Protein AF-A0A935KU63-F1 (afdb_monomer_lite)

Foldseek 3Di:
DVPVVLVCCLCPVVVLDDDPDPDPVVVVVSCVVSVVVSVVLVVLVVLCVVVVHPAHSSNLVVLVVVFDWDQDQDPPPSDGDTDGDPRDPVNVVSVVSVVVPD

Secondary structure (DSSP, 8-state):
-HHHHHHHHHHHTS-------SSHHHHHHHHHHHHHHHHHHHHHHHHHHHTT----HHHHHHHHTT---EEEE-TTT--EEEE-----HHHHHHHHHHHHH-

Sequence (102 aa):
MANRKAFRISKTDLKVRPIYHRIRHRIDAHISIAFTAYAIYKEIERVLHKENSKISVIRAAELTHTMYQLMVTLPQSRVRKSILPKLDKEQQALLQVINKNF

pLDDT: mean 75.53, std 13.47, range [42.78, 93.31]

Radius of gyration: 18.26 Å; chains: 1; bounding box: 36×51×43 Å

Structure (mmCIF, N/CA/C/O backbone):
data_AF-A0A935KU63-F1
#
_entry.id   AF-A0A935KU63-F1
#
loop_
_atom_site.group_PDB
_atom_site.id
_atom_site.type_symbol
_atom_site.label_atom_id
_atom_site.label_alt_id
_atom_site.label_comp_id
_atom_site.label_asym_id
_atom_site.label_entity_id
_atom_site.label_seq_id
_atom_site.pdbx_PDB_ins_code
_atom_site.Cartn_x
_atom_site.Cartn_y
_atom_site.Cartn_z
_atom_site.occupancy
_atom_site.B_iso_or_equiv
_atom_site.auth_seq_id
_atom_site.auth_comp_id
_atom_site.auth_asym_id
_atom_site.auth_atom_id
_atom_site.pdbx_PDB_model_num
ATOM 1 N N . MET A 1 1 ? -1.727 17.677 -15.878 1.00 42.78 1 MET A N 1
ATOM 2 C CA . MET A 1 1 ? -1.138 17.637 -14.512 1.00 42.78 1 MET A CA 1
ATOM 3 C C . MET A 1 1 ? -0.938 16.218 -13.935 1.00 42.78 1 MET A C 1
ATOM 5 O O . MET A 1 1 ? -0.080 16.061 -13.074 1.00 42.78 1 MET A O 1
ATOM 9 N N . ALA A 1 2 ? -1.648 15.179 -14.411 1.00 48.97 2 ALA A N 1
ATOM 10 C CA . ALA A 1 2 ? -1.574 13.802 -13.883 1.00 48.97 2 ALA A CA 1
ATOM 11 C C . ALA A 1 2 ? -0.201 13.103 -14.038 1.00 48.97 2 ALA A C 1
ATOM 13 O O . ALA A 1 2 ? 0.262 12.449 -13.104 1.00 48.97 2 ALA A O 1
ATOM 14 N N . ASN A 1 3 ? 0.499 13.312 -15.161 1.00 51.00 3 ASN A N 1
ATOM 15 C CA . ASN A 1 3 ? 1.777 12.639 -15.441 1.00 51.00 3 ASN A CA 1
ATOM 16 C C . ASN A 1 3 ? 2.876 12.939 -14.407 1.00 51.00 3 ASN A C 1
ATOM 18 O O . ASN A 1 3 ? 3.532 12.022 -13.925 1.00 51.00 3 ASN A O 1
ATOM 22 N N . ARG A 1 4 ? 3.060 14.200 -13.989 1.00 50.44 4 ARG A N 1
ATOM 23 C CA . ARG A 1 4 ? 4.105 14.554 -13.003 1.00 50.44 4 ARG A CA 1
ATOM 24 C C . ARG A 1 4 ? 3.896 13.869 -11.648 1.00 50.44 4 ARG A C 1
ATOM 26 O O . ARG A 1 4 ? 4.875 13.455 -11.030 1.00 50.44 4 ARG A O 1
ATOM 33 N N . LYS A 1 5 ? 2.641 13.724 -11.197 1.00 58.25 5 LYS A N 1
ATOM 34 C CA . LYS A 1 5 ? 2.319 12.990 -9.960 1.00 58.25 5 LYS A CA 1
ATOM 35 C C . LYS A 1 5 ? 2.639 11.501 -10.106 1.00 58.25 5 LYS A C 1
ATOM 37 O O . LYS A 1 5 ? 3.275 10.959 -9.210 1.00 58.25 5 LYS A O 1
ATOM 42 N N . ALA A 1 6 ? 2.282 10.879 -11.232 1.00 56.91 6 ALA A N 1
ATOM 43 C CA . ALA A 1 6 ? 2.589 9.473 -11.504 1.00 56.91 6 ALA A CA 1
ATOM 44 C C . ALA A 1 6 ? 4.102 9.184 -11.482 1.00 56.91 6 ALA A C 1
ATOM 46 O O . ALA A 1 6 ? 4.549 8.275 -10.786 1.00 56.91 6 ALA A O 1
ATOM 47 N N . PHE A 1 7 ? 4.909 10.019 -12.148 1.00 55.28 7 PHE A N 1
ATOM 48 C CA . PHE A 1 7 ? 6.371 9.884 -12.146 1.00 55.28 7 PHE A CA 1
ATOM 49 C C . PHE A 1 7 ? 7.000 10.095 -10.765 1.00 55.28 7 PHE A C 1
ATOM 51 O O . PHE A 1 7 ? 7.983 9.431 -10.436 1.00 55.28 7 PHE A O 1
ATOM 58 N N . ARG A 1 8 ? 6.455 11.012 -9.954 1.00 58.06 8 ARG A N 1
ATOM 59 C CA . ARG A 1 8 ? 6.939 11.237 -8.588 1.00 58.06 8 ARG A CA 1
ATOM 60 C C . ARG A 1 8 ? 6.633 10.030 -7.703 1.00 58.06 8 ARG A C 1
ATOM 62 O O . ARG A 1 8 ? 7.571 9.479 -7.152 1.00 58.06 8 ARG A O 1
ATOM 69 N N . ILE A 1 9 ? 5.379 9.568 -7.679 1.00 59.88 9 ILE A N 1
ATOM 70 C CA . ILE A 1 9 ? 4.929 8.389 -6.913 1.00 59.88 9 ILE A CA 1
ATOM 71 C C . ILE A 1 9 ? 5.753 7.150 -7.279 1.00 59.88 9 ILE A C 1
ATOM 73 O O . ILE A 1 9 ? 6.246 6.437 -6.411 1.00 59.88 9 ILE A O 1
ATOM 77 N N . SER A 1 10 ? 5.976 6.932 -8.575 1.00 59.38 10 SER A N 1
ATOM 78 C CA . SER A 1 10 ? 6.813 5.838 -9.064 1.00 59.38 10 SER A CA 1
ATOM 79 C C . SER A 1 10 ? 8.237 5.895 -8.485 1.00 59.38 10 SER A C 1
ATOM 81 O O . SER A 1 10 ? 8.750 4.879 -8.029 1.00 59.38 10 SER A O 1
ATOM 83 N N . LYS A 1 11 ? 8.853 7.084 -8.415 1.00 57.50 11 LYS A N 1
ATOM 84 C CA . LYS A 1 11 ? 10.230 7.271 -7.926 1.00 57.50 11 LYS A CA 1
ATOM 85 C C . LYS A 1 11 ? 10.372 7.329 -6.401 1.00 57.50 11 LYS A C 1
ATOM 87 O O . LYS A 1 11 ? 11.378 6.842 -5.892 1.00 57.50 11 LYS A O 1
ATOM 92 N N . THR A 1 12 ? 9.441 7.958 -5.681 1.00 60.66 12 THR A N 1
ATOM 93 C CA . THR A 1 12 ? 9.544 8.182 -4.226 1.00 60.66 12 THR A CA 1
ATOM 94 C C . THR A 1 12 ? 8.838 7.107 -3.420 1.00 60.66 12 THR A C 1
ATOM 96 O O . THR A 1 12 ? 9.438 6.547 -2.507 1.00 60.66 12 THR A O 1
ATOM 99 N N . ASP A 1 13 ? 7.598 6.793 -3.782 1.00 60.97 13 ASP A N 1
ATOM 100 C CA . ASP A 1 13 ? 6.732 5.901 -3.014 1.00 60.97 13 ASP A CA 1
ATOM 101 C C . ASP A 1 13 ? 6.973 4.437 -3.400 1.00 60.97 13 ASP A C 1
ATOM 103 O O . ASP A 1 13 ? 7.172 3.593 -2.532 1.00 60.97 13 ASP A O 1
ATOM 107 N N . LEU A 1 14 ? 7.051 4.139 -4.702 1.00 62.94 14 LEU A N 1
ATOM 108 C CA . LEU A 1 14 ? 7.342 2.785 -5.200 1.00 62.94 14 LEU A CA 1
ATOM 109 C C . LEU A 1 14 ? 8.839 2.519 -5.418 1.00 62.94 14 LEU A C 1
ATOM 111 O O . LEU A 1 14 ? 9.223 1.389 -5.715 1.00 62.94 14 LEU A O 1
ATOM 115 N N . LYS A 1 15 ? 9.694 3.545 -5.305 1.00 67.12 15 LYS A N 1
ATOM 116 C CA . LYS A 1 15 ? 11.152 3.464 -5.534 1.00 67.12 15 LYS A CA 1
ATOM 117 C C . LYS A 1 15 ? 11.552 2.835 -6.883 1.00 67.12 15 LYS A C 1
ATOM 119 O O . LYS A 1 15 ? 12.665 2.325 -7.020 1.00 67.12 15 LYS A O 1
ATOM 124 N N . VAL A 1 16 ? 10.691 2.906 -7.899 1.00 64.50 16 VAL A N 1
ATOM 125 C CA . VAL A 1 16 ? 10.998 2.492 -9.273 1.00 64.50 16 VAL A CA 1
ATOM 126 C C . VAL A 1 16 ? 12.062 3.440 -9.817 1.00 64.50 16 VAL A C 1
ATOM 128 O O . VAL A 1 16 ? 11.821 4.624 -10.072 1.00 64.50 16 VAL A O 1
ATOM 131 N N . ARG A 1 17 ? 13.283 2.929 -9.963 1.00 64.00 17 ARG A N 1
ATOM 132 C CA . ARG A 1 17 ? 14.385 3.675 -10.571 1.00 64.00 17 ARG A CA 1
ATOM 133 C C . ARG A 1 17 ? 14.379 3.433 -12.078 1.00 64.00 17 ARG A C 1
ATOM 135 O O . ARG A 1 17 ? 14.186 2.290 -12.483 1.00 64.00 17 ARG A O 1
ATOM 142 N N . PRO A 1 18 ? 14.642 4.454 -12.910 1.00 60.41 18 PRO A N 1
ATOM 143 C CA . PRO A 1 18 ? 14.910 4.227 -14.322 1.00 60.41 18 PRO A CA 1
ATOM 144 C C . PRO A 1 18 ? 16.147 3.330 -14.445 1.00 60.41 18 PRO A C 1
ATOM 146 O O . PRO A 1 18 ? 17.244 3.745 -14.071 1.00 60.41 18 PRO A O 1
ATOM 149 N N . ILE A 1 19 ? 15.978 2.101 -14.932 1.00 63.19 19 ILE A N 1
ATOM 150 C CA . ILE A 1 19 ? 17.100 1.220 -15.262 1.00 63.19 19 ILE A CA 1
ATOM 151 C C . ILE A 1 19 ? 17.206 1.182 -16.780 1.00 63.19 19 ILE A C 1
ATOM 153 O O . ILE A 1 19 ? 16.338 0.625 -17.455 1.00 63.19 19 ILE A O 1
ATOM 157 N N . TYR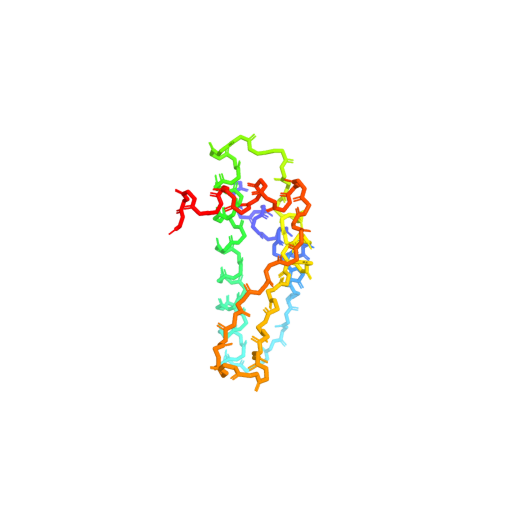 A 1 20 ? 18.275 1.770 -17.317 1.00 58.00 20 TYR A N 1
ATOM 158 C CA . TYR A 1 20 ? 18.605 1.666 -18.734 1.00 58.00 20 TYR A CA 1
ATOM 159 C C . TYR A 1 20 ? 19.028 0.229 -19.053 1.00 58.00 20 TYR A C 1
ATOM 161 O O . TYR A 1 20 ? 20.201 -0.131 -18.992 1.00 58.00 20 TYR A O 1
ATOM 169 N N . HIS A 1 21 ? 18.053 -0.613 -19.377 1.00 61.91 21 HIS A N 1
ATOM 170 C CA . HIS A 1 21 ? 18.301 -1.933 -19.932 1.00 61.91 21 HIS A CA 1
ATOM 171 C C . HIS A 1 21 ? 18.508 -1.810 -21.440 1.00 61.91 21 HIS A C 1
ATOM 173 O O . HIS A 1 21 ? 17.707 -1.191 -22.129 1.00 61.91 21 HIS A O 1
ATOM 179 N N . ARG A 1 22 ? 19.567 -2.427 -21.970 1.00 69.81 22 ARG A N 1
ATOM 180 C CA . ARG A 1 22 ? 19.796 -2.512 -23.425 1.00 69.81 22 ARG A CA 1
ATOM 181 C C . ARG A 1 22 ? 18.966 -3.615 -24.093 1.00 69.81 22 ARG A C 1
ATOM 183 O O . ARG A 1 22 ? 18.836 -3.636 -25.309 1.00 69.81 22 ARG A O 1
ATOM 190 N N . ILE A 1 23 ? 18.409 -4.532 -23.299 1.00 81.00 23 ILE A N 1
ATOM 191 C CA . ILE A 1 23 ? 17.688 -5.712 -23.778 1.00 81.00 23 ILE A CA 1
ATOM 192 C C . ILE A 1 23 ? 16.182 -5.473 -23.672 1.00 81.00 23 ILE A C 1
ATOM 194 O O . ILE A 1 23 ? 15.667 -5.266 -22.570 1.00 81.00 23 ILE A O 1
ATOM 198 N N . ARG A 1 24 ? 15.478 -5.551 -24.808 1.00 82.25 24 ARG A N 1
ATOM 199 C CA . ARG A 1 24 ? 14.064 -5.167 -24.929 1.00 82.25 24 ARG A CA 1
ATOM 200 C C . ARG A 1 24 ? 13.145 -5.864 -23.921 1.00 82.25 24 ARG A C 1
ATOM 202 O O . ARG A 1 24 ? 12.397 -5.182 -23.231 1.00 82.25 24 ARG A O 1
ATOM 209 N N . HIS A 1 25 ? 13.284 -7.180 -23.738 1.00 83.50 25 HIS A N 1
ATOM 210 C CA . HIS A 1 25 ? 12.422 -7.933 -22.816 1.00 83.50 25 HIS A CA 1
ATOM 211 C C . HIS A 1 25 ? 12.510 -7.444 -21.359 1.00 83.50 25 HIS A C 1
ATOM 213 O O . HIS A 1 25 ? 11.520 -7.484 -20.634 1.00 83.50 25 HIS A O 1
ATOM 219 N N . ARG A 1 26 ? 13.676 -6.949 -20.911 1.00 82.00 26 ARG A N 1
ATOM 220 C CA . ARG A 1 26 ? 13.838 -6.424 -19.543 1.00 82.00 26 ARG A CA 1
ATOM 221 C C . ARG A 1 26 ? 13.196 -5.052 -19.376 1.00 82.00 26 ARG A C 1
ATOM 223 O O . ARG A 1 26 ? 12.712 -4.744 -18.291 1.00 82.00 26 ARG A O 1
ATOM 230 N N . ILE A 1 27 ? 13.182 -4.248 -20.441 1.00 81.19 27 ILE A N 1
ATOM 231 C CA . ILE A 1 27 ? 12.480 -2.961 -20.467 1.00 81.19 27 ILE A CA 1
ATOM 232 C C . ILE A 1 27 ? 10.979 -3.210 -20.318 1.00 81.19 27 ILE A C 1
ATOM 234 O O . ILE A 1 27 ? 10.357 -2.652 -19.417 1.00 81.19 27 ILE A O 1
ATOM 238 N N . ASP A 1 28 ? 10.424 -4.094 -21.148 1.00 84.50 28 ASP A N 1
ATOM 239 C CA . ASP A 1 28 ? 8.986 -4.369 -21.168 1.00 84.50 28 ASP A CA 1
ATOM 240 C C . ASP A 1 28 ? 8.516 -4.989 -19.838 1.00 84.50 28 ASP A C 1
ATOM 242 O O . ASP A 1 28 ? 7.504 -4.564 -19.273 1.00 84.50 28 ASP A O 1
ATOM 246 N N . ALA A 1 29 ? 9.296 -5.915 -19.266 1.00 87.00 29 ALA A N 1
ATOM 247 C CA . ALA A 1 29 ? 9.020 -6.479 -17.944 1.00 87.00 29 ALA A CA 1
ATOM 248 C C . ALA A 1 29 ? 9.065 -5.418 -16.830 1.00 87.00 29 ALA A C 1
ATOM 250 O O . ALA A 1 29 ? 8.165 -5.362 -15.991 1.00 87.00 29 ALA A O 1
ATOM 251 N N . HIS A 1 30 ? 10.078 -4.543 -16.828 1.00 81.44 30 HIS A N 1
ATOM 252 C CA . HIS A 1 30 ? 10.196 -3.483 -15.827 1.00 81.44 30 HIS A CA 1
ATOM 253 C C . HIS A 1 30 ? 9.025 -2.493 -15.898 1.00 81.44 30 HIS A C 1
ATOM 255 O O . HIS A 1 30 ? 8.449 -2.159 -14.863 1.00 81.44 30 HIS A O 1
ATOM 261 N N . ILE A 1 31 ? 8.640 -2.065 -17.106 1.00 84.19 31 ILE A N 1
ATOM 262 C CA . ILE A 1 31 ? 7.491 -1.173 -17.315 1.00 84.19 31 ILE A CA 1
ATOM 263 C C . ILE A 1 31 ? 6.201 -1.845 -16.841 1.00 84.19 31 ILE A C 1
ATOM 265 O O . ILE A 1 31 ? 5.416 -1.213 -16.138 1.00 84.19 31 ILE A O 1
ATOM 269 N N . SER A 1 32 ? 6.004 -3.124 -17.164 1.00 87.06 32 SER A N 1
ATOM 270 C CA . SER A 1 32 ? 4.801 -3.870 -16.777 1.00 87.06 32 SER A CA 1
ATOM 271 C C . SER A 1 32 ? 4.663 -3.991 -15.256 1.00 87.06 32 SER A C 1
ATOM 273 O O . SER A 1 32 ? 3.597 -3.712 -14.703 1.00 87.06 32 SER A O 1
ATOM 275 N N . ILE A 1 33 ? 5.751 -4.338 -14.558 1.00 86.81 33 ILE A N 1
ATOM 276 C CA . ILE A 1 33 ? 5.766 -4.433 -13.090 1.00 86.81 33 ILE A CA 1
ATOM 277 C C . ILE A 1 33 ? 5.542 -3.053 -12.462 1.00 86.81 33 ILE A C 1
ATOM 279 O O . ILE A 1 33 ? 4.714 -2.914 -11.562 1.00 86.81 33 ILE A O 1
ATOM 283 N N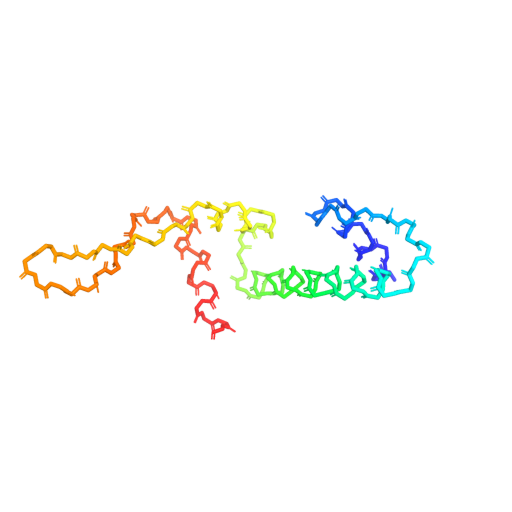 . ALA A 1 34 ? 6.232 -2.018 -12.953 1.00 83.56 34 ALA A N 1
ATOM 284 C CA . ALA A 1 34 ? 6.086 -0.656 -12.446 1.00 83.56 34 ALA A CA 1
ATOM 285 C C . ALA A 1 34 ? 4.660 -0.116 -12.640 1.00 83.56 34 ALA A C 1
ATOM 287 O O . ALA A 1 34 ? 4.111 0.517 -11.737 1.00 83.56 34 ALA A O 1
ATOM 288 N N . PHE A 1 35 ? 4.048 -0.391 -13.794 1.00 85.44 35 PHE A N 1
ATOM 289 C CA . PHE A 1 35 ? 2.673 -0.000 -14.089 1.00 85.44 35 PHE A CA 1
ATOM 290 C C . PHE A 1 35 ? 1.672 -0.733 -13.193 1.00 85.44 35 PHE A C 1
ATOM 292 O O . PHE A 1 35 ? 0.797 -0.096 -12.612 1.00 85.44 35 PHE A O 1
ATOM 299 N N . THR A 1 36 ? 1.842 -2.045 -13.012 1.00 89.50 36 THR A N 1
ATOM 300 C CA . THR A 1 36 ? 0.987 -2.854 -12.128 1.00 89.50 36 THR A CA 1
ATOM 301 C C . THR A 1 36 ? 1.059 -2.359 -10.685 1.00 89.50 36 THR A C 1
ATOM 303 O O . THR A 1 36 ? 0.032 -2.114 -10.057 1.00 89.50 36 THR A O 1
ATOM 306 N N . ALA A 1 37 ? 2.269 -2.127 -10.169 1.00 86.56 37 ALA A N 1
ATOM 307 C CA . ALA A 1 37 ? 2.454 -1.586 -8.829 1.00 86.56 37 ALA A CA 1
ATOM 308 C C . ALA A 1 37 ? 1.816 -0.190 -8.684 1.00 86.56 37 ALA A C 1
ATOM 310 O O . ALA A 1 37 ? 1.196 0.105 -7.662 1.00 86.56 37 ALA A O 1
ATOM 311 N N . TYR A 1 38 ? 1.925 0.665 -9.709 1.00 85.94 38 TYR A N 1
ATOM 312 C CA . TYR A 1 38 ? 1.298 1.989 -9.702 1.00 85.94 38 TYR A CA 1
ATOM 313 C C . TYR A 1 38 ? -0.234 1.909 -9.713 1.00 85.94 38 TYR A C 1
ATOM 315 O O . TYR A 1 38 ? -0.886 2.661 -8.987 1.00 85.94 38 TYR A O 1
ATOM 323 N N . ALA A 1 39 ? -0.806 0.989 -10.492 1.00 89.81 39 ALA A N 1
ATOM 324 C CA . ALA A 1 39 ? -2.244 0.750 -10.526 1.00 89.81 39 ALA A CA 1
ATOM 325 C C . ALA A 1 39 ? -2.767 0.324 -9.145 1.00 89.81 39 ALA A C 1
ATOM 327 O O . ALA A 1 39 ? -3.722 0.921 -8.651 1.00 89.81 39 ALA A O 1
ATOM 328 N N . ILE A 1 40 ? -2.084 -0.615 -8.480 1.00 89.69 40 ILE A N 1
ATOM 329 C CA . ILE A 1 40 ? -2.423 -1.047 -7.114 1.00 89.69 40 ILE A CA 1
ATOM 330 C C . ILE A 1 40 ? -2.344 0.131 -6.133 1.00 89.69 40 ILE A C 1
ATOM 332 O O . ILE A 1 40 ? -3.287 0.368 -5.382 1.00 89.69 40 ILE A O 1
ATOM 336 N N . TYR A 1 41 ? -1.260 0.914 -6.163 1.00 89.19 41 TYR A N 1
ATOM 337 C CA . TYR A 1 41 ? -1.105 2.088 -5.293 1.00 89.19 41 TYR A CA 1
ATOM 338 C C . TYR A 1 41 ? -2.256 3.086 -5.468 1.00 89.19 41 TYR A C 1
ATOM 340 O O . TYR A 1 41 ? -2.833 3.563 -4.490 1.00 89.19 41 TYR A O 1
ATOM 348 N N . LYS A 1 42 ? -2.602 3.406 -6.721 1.00 90.00 42 LYS A N 1
ATOM 349 C CA . LYS A 1 42 ? -3.681 4.346 -7.045 1.00 90.00 42 LYS A CA 1
ATOM 350 C C . LYS A 1 42 ? -5.049 3.828 -6.635 1.00 90.00 42 LYS A C 1
ATOM 352 O O . LYS A 1 42 ? -5.892 4.631 -6.241 1.00 90.00 42 LYS A O 1
ATOM 357 N N . GLU A 1 43 ? -5.253 2.523 -6.707 1.00 91.44 43 GLU A N 1
ATOM 358 C CA . GLU A 1 43 ? -6.502 1.912 -6.289 1.00 91.44 43 GLU A CA 1
ATOM 359 C C . GLU A 1 43 ? -6.661 1.936 -4.764 1.00 91.44 43 GLU A C 1
ATOM 361 O O . GLU A 1 43 ? -7.715 2.328 -4.263 1.00 91.44 43 GLU A O 1
ATOM 366 N N . ILE A 1 44 ? -5.592 1.648 -4.017 1.00 90.62 44 ILE A N 1
ATOM 367 C CA . ILE A 1 44 ? -5.583 1.795 -2.555 1.00 90.62 44 ILE A CA 1
ATOM 368 C C . ILE A 1 44 ? -5.842 3.257 -2.163 1.00 90.62 44 ILE A C 1
ATOM 370 O O . ILE A 1 44 ? -6.674 3.520 -1.297 1.00 90.62 44 ILE A O 1
ATOM 374 N N . GLU A 1 45 ? -5.197 4.224 -2.829 1.00 90.81 45 GLU A N 1
ATOM 375 C CA . GLU A 1 45 ? -5.447 5.657 -2.605 1.00 90.81 45 GLU A CA 1
ATOM 3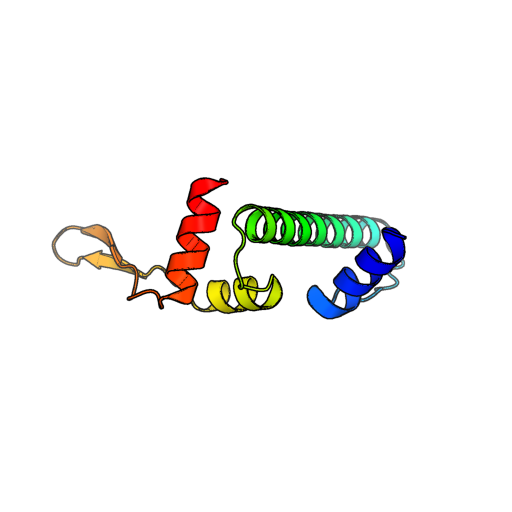76 C C . GLU A 1 45 ? -6.925 6.019 -2.820 1.00 90.81 45 GLU A C 1
ATOM 378 O O . GLU A 1 45 ? -7.529 6.712 -1.999 1.00 90.81 45 GLU A O 1
ATOM 383 N N . ARG A 1 46 ? -7.522 5.521 -3.910 1.00 93.31 46 ARG A N 1
ATOM 384 C CA . ARG A 1 46 ? -8.925 5.762 -4.264 1.00 93.31 46 ARG A CA 1
ATOM 385 C C . ARG A 1 46 ? -9.874 5.199 -3.208 1.00 93.31 46 ARG A C 1
ATOM 387 O O . ARG A 1 46 ? -10.806 5.892 -2.805 1.00 93.31 46 ARG A O 1
ATOM 394 N N . VAL A 1 47 ? -9.646 3.963 -2.767 1.00 93.25 47 VAL A N 1
ATOM 395 C CA . VAL A 1 47 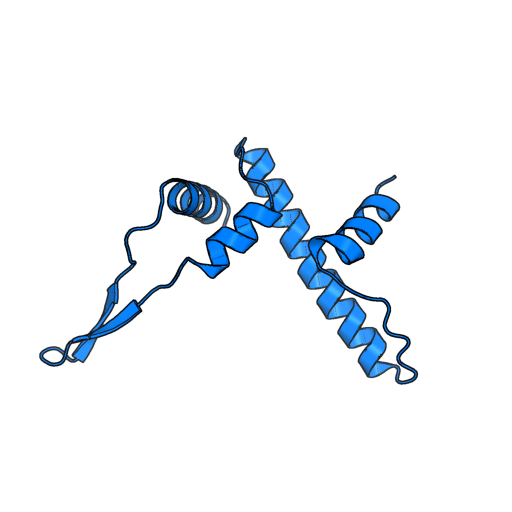? -10.483 3.280 -1.771 1.00 93.25 47 VAL A CA 1
ATOM 396 C C . VAL A 1 47 ? -10.374 3.956 -0.402 1.00 93.25 47 VAL A C 1
ATOM 398 O O . VAL A 1 47 ? -11.400 4.250 0.211 1.00 93.25 47 VAL A O 1
ATOM 401 N N . LEU A 1 48 ? -9.161 4.290 0.048 1.00 91.25 48 LEU A N 1
ATOM 402 C CA . LEU A 1 48 ? -8.950 5.002 1.313 1.00 91.25 48 LEU A CA 1
ATOM 403 C C . LEU A 1 48 ? -9.638 6.371 1.317 1.00 91.25 48 LEU A C 1
ATOM 405 O O . LEU A 1 48 ? -10.286 6.728 2.300 1.00 91.25 48 LEU A O 1
ATOM 409 N N . HIS A 1 49 ? -9.555 7.109 0.206 1.00 91.31 49 HIS A N 1
ATOM 410 C CA . HIS A 1 49 ? -10.236 8.394 0.064 1.00 91.31 49 HIS A CA 1
ATOM 411 C C . HIS A 1 49 ? -11.764 8.241 0.038 1.00 91.31 49 HIS A C 1
ATOM 413 O O . HIS A 1 49 ? -12.474 9.033 0.653 1.00 91.31 49 HIS A O 1
ATOM 419 N N . LYS A 1 50 ? -12.292 7.222 -0.653 1.00 91.81 50 LYS A N 1
ATOM 420 C CA . LYS A 1 50 ? -13.737 6.943 -0.723 1.00 91.81 50 LYS A CA 1
ATOM 421 C C . LYS A 1 50 ? -14.336 6.656 0.658 1.00 91.81 50 LYS A C 1
ATOM 423 O O . LYS A 1 50 ? -15.440 7.102 0.945 1.00 91.81 50 LYS A O 1
ATOM 428 N N . GLU A 1 51 ? -13.603 5.947 1.512 1.00 90.19 51 GLU A N 1
ATOM 429 C CA . GLU A 1 51 ? -14.023 5.628 2.883 1.00 90.19 51 GLU A CA 1
ATOM 430 C C . GLU A 1 51 ? -13.634 6.716 3.908 1.00 90.19 51 GLU A C 1
ATOM 432 O O . GLU A 1 51 ? -13.786 6.507 5.108 1.00 90.19 51 GLU A O 1
ATOM 437 N N . ASN A 1 52 ? -13.139 7.883 3.461 1.00 89.50 52 ASN A N 1
ATOM 438 C CA . ASN A 1 52 ? -12.660 8.984 4.314 1.00 89.50 52 ASN A CA 1
ATOM 439 C C . ASN A 1 52 ? -11.640 8.542 5.383 1.00 89.50 52 ASN A C 1
ATOM 441 O O . ASN A 1 52 ? -11.611 9.058 6.504 1.00 89.50 52 ASN A O 1
ATOM 445 N N . SER A 1 53 ? -10.788 7.575 5.040 1.00 87.88 53 SER A N 1
ATOM 446 C CA . SER A 1 53 ? -9.751 7.087 5.942 1.00 87.88 53 SER A CA 1
ATOM 447 C C . SER A 1 53 ? -8.650 8.132 6.126 1.00 87.88 53 SER A C 1
ATOM 449 O O . SER A 1 53 ? -8.208 8.771 5.173 1.00 87.88 53 SER A O 1
ATOM 451 N N . LYS A 1 54 ? -8.154 8.273 7.361 1.00 88.38 54 LYS A N 1
ATOM 452 C CA . LYS A 1 54 ? -6.976 9.103 7.677 1.00 88.38 54 LYS A CA 1
ATOM 453 C C . LYS A 1 54 ? -5.650 8.398 7.357 1.00 88.38 54 LYS A C 1
ATOM 455 O O . LYS A 1 54 ? -4.588 9.003 7.491 1.00 88.38 54 LYS A O 1
ATOM 460 N N . ILE A 1 55 ? -5.700 7.122 6.972 1.00 86.94 55 ILE A N 1
ATOM 461 C CA . ILE A 1 55 ? -4.522 6.302 6.684 1.00 86.94 55 ILE A CA 1
ATOM 462 C C . ILE A 1 55 ? -3.962 6.703 5.314 1.00 86.94 55 ILE A C 1
ATOM 464 O O . ILE A 1 55 ? -4.682 6.714 4.319 1.00 86.94 55 ILE A O 1
ATOM 468 N N . SER A 1 56 ? -2.666 7.020 5.251 1.00 88.44 56 SER A N 1
ATOM 469 C CA . SER A 1 56 ? -1.974 7.256 3.980 1.00 88.44 56 SER A CA 1
ATOM 470 C C . SER A 1 56 ? -1.633 5.934 3.288 1.00 88.44 56 SER A C 1
ATOM 472 O O . SER A 1 56 ? -1.475 4.906 3.940 1.00 88.44 56 SER A O 1
ATOM 474 N N . VAL A 1 57 ? -1.453 5.943 1.965 1.00 87.12 57 VAL A N 1
ATOM 475 C CA . VAL A 1 57 ? -1.108 4.721 1.210 1.00 87.12 57 VAL A CA 1
ATOM 476 C C . VAL A 1 57 ? 0.220 4.113 1.679 1.00 87.12 57 VAL A C 1
ATOM 478 O O . VAL A 1 57 ? 0.337 2.896 1.792 1.00 87.12 57 VAL A O 1
ATOM 481 N N . ILE A 1 58 ? 1.204 4.955 2.018 1.00 85.94 58 ILE A N 1
ATOM 482 C CA . ILE A 1 58 ? 2.491 4.513 2.581 1.00 85.94 58 ILE A CA 1
ATOM 483 C C . ILE A 1 58 ? 2.261 3.820 3.926 1.00 85.94 58 ILE A C 1
ATOM 485 O O . ILE A 1 58 ? 2.756 2.717 4.144 1.00 85.94 58 ILE A O 1
ATOM 489 N N . ARG A 1 59 ? 1.450 4.429 4.802 1.00 86.88 59 ARG A N 1
ATOM 490 C CA . ARG A 1 59 ? 1.115 3.843 6.100 1.00 86.88 59 ARG A CA 1
ATOM 491 C C . ARG A 1 59 ? 0.364 2.523 5.938 1.00 86.88 59 ARG A C 1
ATOM 493 O O . ARG A 1 59 ? 0.654 1.574 6.652 1.00 86.88 59 ARG A O 1
ATOM 500 N N . ALA A 1 60 ? -0.554 2.432 4.979 1.00 87.00 60 ALA A N 1
ATOM 501 C CA . ALA A 1 60 ? -1.246 1.187 4.667 1.00 87.00 60 ALA A CA 1
ATOM 502 C C . ALA A 1 60 ? -0.258 0.081 4.256 1.00 87.00 60 ALA A C 1
ATOM 504 O O . ALA A 1 60 ? -0.347 -1.028 4.777 1.00 87.00 60 ALA A O 1
ATOM 505 N N . ALA A 1 61 ? 0.727 0.386 3.405 1.00 85.06 61 ALA A N 1
ATOM 506 C CA . ALA A 1 61 ? 1.769 -0.572 3.032 1.00 85.06 61 ALA A CA 1
ATOM 507 C C . ALA A 1 61 ? 2.603 -1.033 4.248 1.00 85.06 61 ALA A C 1
ATOM 509 O O . ALA A 1 61 ? 2.814 -2.231 4.435 1.00 85.06 61 ALA A O 1
ATOM 510 N N . GLU A 1 62 ? 3.007 -0.119 5.134 1.00 85.12 62 GLU A N 1
ATOM 511 C CA . GLU A 1 62 ? 3.706 -0.464 6.386 1.00 85.12 62 GLU A CA 1
ATOM 512 C C . GLU A 1 62 ? 2.875 -1.378 7.294 1.00 85.12 62 GLU A C 1
ATOM 514 O O . GLU A 1 62 ? 3.383 -2.368 7.827 1.00 85.12 62 GLU A O 1
ATOM 519 N N . LEU A 1 63 ? 1.584 -1.075 7.449 1.00 85.00 63 LEU A N 1
ATOM 520 C CA . LEU A 1 63 ? 0.669 -1.892 8.238 1.00 85.00 63 LEU A CA 1
ATOM 521 C C . LEU A 1 63 ? 0.568 -3.303 7.649 1.00 85.00 63 LEU A C 1
ATOM 523 O O . LEU A 1 63 ? 0.654 -4.266 8.405 1.00 85.00 63 LEU A O 1
ATOM 527 N N . THR A 1 64 ? 0.503 -3.455 6.321 1.00 82.62 64 THR A N 1
ATOM 528 C CA . THR A 1 64 ? 0.470 -4.790 5.694 1.00 82.62 64 THR A CA 1
ATOM 529 C C . THR A 1 64 ? 1.735 -5.614 5.941 1.00 82.62 64 THR A C 1
ATOM 531 O O . THR A 1 64 ? 1.632 -6.822 6.129 1.00 82.62 64 THR A O 1
ATOM 534 N N . HIS A 1 65 ? 2.914 -4.990 6.050 1.00 78.62 65 HIS A N 1
ATOM 535 C CA . HIS A 1 65 ? 4.156 -5.698 6.395 1.00 78.62 65 HIS A CA 1
ATOM 536 C C . HIS A 1 65 ? 4.156 -6.299 7.805 1.00 78.62 65 HIS A C 1
ATOM 538 O O . HIS A 1 65 ? 5.015 -7.117 8.119 1.00 78.62 65 HIS A O 1
ATOM 544 N N . THR A 1 66 ? 3.229 -5.889 8.668 1.00 72.38 66 THR A N 1
ATOM 545 C CA . THR A 1 66 ? 3.107 -6.385 10.046 1.00 72.38 66 THR A CA 1
ATOM 546 C C . THR A 1 66 ? 1.844 -7.224 10.260 1.00 72.38 66 THR A C 1
ATOM 548 O O . THR A 1 66 ? 1.645 -7.776 11.342 1.00 72.38 66 THR A O 1
ATOM 551 N N . MET A 1 67 ? 1.008 -7.370 9.226 1.00 75.38 67 MET A N 1
ATOM 552 C CA . MET A 1 67 ? -0.179 -8.222 9.230 1.00 75.38 67 MET A CA 1
ATOM 553 C C . MET A 1 67 ? 0.218 -9.645 8.835 1.00 75.38 67 MET A C 1
ATOM 555 O O . MET A 1 67 ? 0.240 -10.004 7.661 1.00 75.38 67 MET A O 1
ATOM 559 N N . TYR A 1 68 ? 0.535 -10.468 9.829 1.00 67.19 68 TYR A N 1
ATOM 560 C CA . TYR A 1 68 ? 0.846 -11.880 9.620 1.00 67.19 68 TYR A CA 1
ATOM 561 C C . TYR A 1 68 ? -0.342 -12.753 10.012 1.00 67.19 68 TYR A C 1
ATOM 563 O O . TYR A 1 68 ? -0.958 -12.541 11.052 1.00 67.19 68 TYR A O 1
ATOM 571 N N . GLN A 1 69 ? -0.637 -13.774 9.212 1.00 63.47 69 GLN A N 1
ATOM 572 C CA . GLN A 1 69 ? -1.567 -14.839 9.579 1.00 63.47 69 GLN A CA 1
ATOM 573 C C . GLN A 1 69 ? -0.748 -16.083 9.925 1.00 63.47 69 GLN A C 1
ATOM 575 O O . GLN A 1 69 ? 0.003 -16.591 9.094 1.00 63.47 69 GLN A O 1
ATOM 580 N N . LEU A 1 70 ? -0.873 -16.579 11.156 1.00 60.84 70 LEU A N 1
ATOM 581 C CA . LEU A 1 70 ? -0.193 -17.801 11.574 1.00 60.84 70 LEU A CA 1
ATOM 582 C C . LEU A 1 70 ? -1.039 -19.002 11.156 1.00 60.84 70 LEU A C 1
ATOM 584 O O . LEU A 1 70 ? -2.136 -19.206 11.672 1.00 60.84 70 LEU A O 1
ATOM 588 N N . MET A 1 71 ? -0.534 -19.813 10.228 1.00 53.22 71 MET A N 1
ATOM 589 C CA . MET A 1 71 ? -1.120 -21.117 9.919 1.00 53.22 71 MET A CA 1
ATOM 590 C C . MET A 1 71 ? -0.524 -22.163 10.854 1.00 53.22 71 MET A C 1
ATOM 592 O O . MET A 1 71 ? 0.579 -22.653 10.624 1.00 53.22 71 MET A O 1
ATOM 596 N N . VAL A 1 72 ? -1.253 -22.507 11.914 1.00 64.31 72 VAL A N 1
ATOM 597 C CA . VAL A 1 72 ? -0.804 -23.514 12.878 1.00 64.31 72 VAL A CA 1
ATOM 598 C C . VAL A 1 72 ? -1.513 -24.828 12.581 1.00 64.31 72 VAL A C 1
ATOM 600 O O . VAL A 1 72 ? -2.741 -24.884 12.475 1.00 64.31 72 VAL A O 1
ATOM 603 N N . THR A 1 73 ? -0.735 -25.897 12.431 1.00 65.12 73 THR A N 1
ATOM 604 C CA . THR A 1 73 ? -1.282 -27.255 12.348 1.00 65.12 73 THR A CA 1
ATOM 605 C C . THR A 1 73 ? -1.360 -27.796 13.766 1.00 65.12 73 THR A C 1
ATOM 607 O O . THR A 1 73 ? -0.330 -27.974 14.413 1.00 65.12 73 THR A O 1
ATOM 610 N N . LEU A 1 74 ? -2.573 -28.015 14.276 1.00 69.81 74 LEU A N 1
ATOM 611 C CA . LEU A 1 74 ? -2.748 -28.563 15.620 1.00 69.81 74 LEU A CA 1
ATOM 612 C C . LEU A 1 74 ? -2.239 -30.015 15.654 1.00 69.81 74 LEU A C 1
ATOM 614 O O . LEU A 1 74 ? -2.701 -30.826 14.843 1.00 69.81 74 LEU A O 1
ATOM 618 N N . PRO A 1 75 ? -1.338 -30.369 16.591 1.00 64.06 75 PRO A N 1
ATOM 619 C CA . PRO A 1 75 ? -0.695 -31.685 16.620 1.00 64.06 75 PRO A CA 1
ATOM 620 C C . PRO A 1 75 ? -1.690 -32.835 16.831 1.00 64.06 75 PRO A C 1
ATOM 622 O O . PRO A 1 75 ? -1.449 -33.944 16.371 1.00 64.06 75 PRO A O 1
ATOM 625 N N . GLN A 1 76 ? -2.830 -32.565 17.475 1.00 63.12 76 GLN A N 1
ATOM 626 C CA . GLN A 1 76 ? -3.831 -33.582 17.813 1.00 63.12 76 GLN A CA 1
ATOM 627 C C . GLN A 1 76 ? -4.934 -33.763 16.762 1.00 63.12 76 GLN A C 1
ATOM 629 O O . GLN A 1 76 ? -5.500 -34.845 16.676 1.00 63.12 76 GLN A O 1
ATOM 634 N N . SER A 1 77 ? -5.254 -32.744 15.956 1.00 65.19 77 SER A N 1
ATOM 635 C CA . SER A 1 77 ? -6.413 -32.799 15.047 1.00 65.19 77 SER A CA 1
ATOM 636 C C . SER A 1 77 ? -6.068 -32.705 13.561 1.00 65.19 77 SER A C 1
ATOM 638 O O . SER A 1 77 ? -6.965 -32.846 12.736 1.00 65.19 77 SER A O 1
ATOM 640 N N . ARG A 1 78 ? -4.801 -32.432 13.191 1.00 60.06 78 ARG A N 1
ATOM 641 C CA . ARG A 1 78 ? -4.369 -32.116 11.805 1.00 60.06 78 ARG A CA 1
ATOM 642 C C . ARG A 1 78 ? -5.183 -31.008 11.118 1.00 60.06 78 ARG A C 1
ATOM 644 O O . ARG A 1 78 ? -5.011 -30.768 9.924 1.00 60.06 78 ARG A O 1
ATOM 651 N N . VAL A 1 79 ? -6.025 -30.283 11.852 1.00 62.31 79 VAL A N 1
ATOM 652 C CA . VAL A 1 79 ? -6.769 -29.143 11.325 1.00 62.31 79 VAL A CA 1
ATOM 653 C C . VAL A 1 79 ? -5.813 -27.958 11.247 1.00 62.31 79 VAL A C 1
ATOM 655 O O . VAL A 1 79 ? -5.196 -27.576 12.246 1.00 62.31 79 VAL A O 1
ATOM 658 N N . ARG A 1 80 ? -5.691 -27.364 10.056 1.00 56.56 80 ARG A N 1
ATOM 659 C CA . ARG A 1 80 ? -5.028 -26.070 9.879 1.00 56.56 80 ARG A CA 1
ATOM 660 C C . ARG A 1 80 ? -5.940 -25.000 10.464 1.00 56.56 80 ARG A C 1
ATOM 662 O O . ARG A 1 80 ? -7.004 -24.739 9.909 1.00 56.56 80 ARG A O 1
ATOM 669 N N . LYS A 1 81 ? -5.547 -24.387 11.579 1.00 58.97 81 LYS A N 1
ATOM 670 C CA . LYS A 1 81 ? -6.219 -23.181 12.073 1.00 58.97 81 LYS A CA 1
ATOM 671 C C . LYS A 1 81 ? -5.364 -21.971 11.747 1.00 58.97 81 LYS A C 1
ATOM 673 O O . LYS A 1 81 ? -4.178 -21.929 12.070 1.00 58.97 81 LYS A O 1
ATOM 678 N N . SER A 1 82 ? -5.985 -20.982 11.115 1.00 55.94 82 SER A N 1
ATOM 679 C CA . SER A 1 82 ? -5.384 -19.667 10.977 1.00 55.94 82 SER A CA 1
ATOM 680 C C . SER A 1 82 ? -5.612 -18.878 12.259 1.00 55.94 82 SER A C 1
ATOM 682 O O . SER A 1 82 ? -6.751 -18.535 12.581 1.00 55.94 82 SER A O 1
ATOM 684 N N . ILE A 1 83 ? -4.547 -18.584 12.991 1.00 59.84 83 ILE A N 1
ATOM 685 C CA . ILE A 1 83 ? -4.592 -17.640 14.101 1.00 59.84 83 ILE A CA 1
ATOM 686 C C . ILE A 1 83 ? -4.174 -16.289 13.529 1.00 59.84 83 ILE A C 1
ATOM 688 O O . ILE A 1 83 ? -3.050 -16.131 13.055 1.00 59.84 83 ILE A O 1
ATOM 692 N N . LEU A 1 84 ? -5.090 -15.323 13.541 1.00 60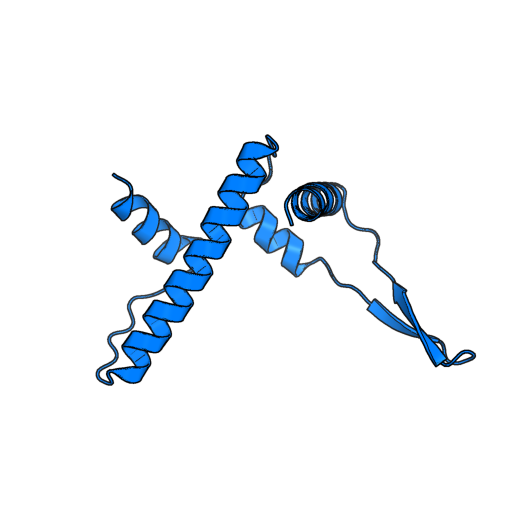.78 84 LEU A N 1
ATOM 693 C CA . LEU A 1 84 ? -4.742 -13.922 13.335 1.00 60.78 84 LEU A CA 1
ATOM 694 C C . LEU A 1 84 ? -4.246 -13.388 14.688 1.00 60.78 84 LEU A C 1
ATOM 696 O O . LEU A 1 84 ? -5.023 -13.388 15.648 1.00 60.78 84 LEU A O 1
ATOM 700 N N . PRO A 1 85 ? -2.973 -12.972 14.815 1.00 62.91 85 PRO A N 1
ATOM 701 C CA . PRO A 1 85 ? -2.520 -12.201 15.965 1.00 62.91 85 PRO A CA 1
ATOM 702 C C . PRO A 1 85 ? -3.409 -10.963 16.124 1.00 62.91 85 PRO A C 1
ATOM 704 O O . PRO A 1 85 ? -3.989 -10.490 15.145 1.00 62.91 85 PRO A O 1
ATOM 707 N N . LYS A 1 86 ? -3.536 -10.435 17.348 1.00 63.41 86 LYS A N 1
ATOM 708 C CA . LYS A 1 86 ? -4.322 -9.218 17.598 1.00 63.41 86 LYS A CA 1
ATOM 709 C C . LYS A 1 86 ? -3.835 -8.095 16.677 1.00 63.41 86 LYS A C 1
ATOM 711 O O . LYS A 1 86 ? -2.766 -7.538 16.899 1.00 63.41 86 LYS A O 1
ATOM 716 N N . LEU A 1 87 ? -4.642 -7.794 15.663 1.00 70.19 87 LEU A N 1
ATOM 717 C CA . LEU A 1 87 ? -4.441 -6.663 14.771 1.00 70.19 87 LEU A CA 1
ATOM 718 C C . LEU A 1 87 ? -4.628 -5.377 15.574 1.00 70.19 87 LEU A C 1
ATOM 720 O O . LEU A 1 87 ? -5.610 -5.252 16.314 1.00 70.19 87 LEU A O 1
ATOM 724 N N . ASP A 1 88 ? -3.701 -4.439 15.413 1.00 78.38 88 ASP A N 1
ATOM 725 C CA . ASP A 1 88 ? -3.811 -3.103 15.991 1.00 78.38 88 ASP A CA 1
ATOM 726 C C . ASP A 1 88 ? -5.025 -2.355 15.402 1.00 78.38 88 ASP A C 1
ATOM 728 O O . ASP A 1 88 ? -5.524 -2.698 14.326 1.00 78.38 88 ASP A O 1
ATOM 732 N N . LYS A 1 89 ? -5.518 -1.319 16.088 1.00 82.00 89 LYS A N 1
ATOM 733 C CA . LYS A 1 89 ? -6.724 -0.571 15.687 1.00 82.00 89 LYS A CA 1
ATOM 734 C C . LYS A 1 89 ? -6.621 -0.028 14.257 1.00 82.00 89 LYS A C 1
ATOM 736 O O . LYS A 1 89 ? -7.595 -0.092 13.510 1.00 82.00 89 LYS A O 1
ATOM 741 N N . GLU A 1 90 ? -5.443 0.454 13.854 1.00 82.94 90 GLU A N 1
ATOM 742 C CA . GLU A 1 90 ? -5.202 0.923 12.481 1.00 82.94 90 GLU A CA 1
ATOM 743 C C . GLU A 1 90 ? -5.240 -0.221 11.457 1.00 82.94 90 GLU A C 1
ATOM 745 O O . GLU A 1 90 ? -5.810 -0.064 10.378 1.00 82.94 90 GLU A O 1
ATOM 750 N N . GLN A 1 91 ? -4.681 -1.388 11.795 1.00 83.50 91 GLN A N 1
ATOM 751 C CA . GLN A 1 91 ? -4.693 -2.564 10.918 1.00 83.50 91 GLN A CA 1
ATOM 752 C C . GLN A 1 91 ? -6.115 -3.108 10.736 1.00 83.50 91 GLN A C 1
ATOM 754 O O . GLN A 1 91 ? -6.486 -3.507 9.634 1.00 83.50 91 GLN A O 1
ATOM 759 N N . GLN A 1 92 ? -6.931 -3.091 11.795 1.00 85.06 92 GLN A N 1
ATOM 760 C CA . GLN A 1 92 ? -8.346 -3.463 11.724 1.00 85.06 92 GLN A CA 1
ATOM 761 C C . GLN A 1 92 ? -9.140 -2.498 10.842 1.00 85.06 92 GLN A C 1
ATOM 763 O O . GLN A 1 92 ? -9.908 -2.947 9.994 1.00 85.06 92 GLN A O 1
ATOM 768 N N . ALA A 1 93 ? -8.931 -1.188 11.003 1.00 85.81 93 ALA A N 1
ATOM 769 C CA . ALA A 1 93 ? -9.579 -0.177 10.172 1.00 85.81 93 ALA A CA 1
ATOM 770 C C . ALA A 1 93 ? -9.206 -0.342 8.689 1.00 85.81 93 ALA A C 1
ATOM 772 O O . ALA A 1 93 ? -10.078 -0.299 7.822 1.00 85.81 93 ALA A O 1
ATOM 773 N N . LEU A 1 94 ? -7.928 -0.601 8.393 1.00 86.00 94 LEU A N 1
ATOM 774 C CA . LEU A 1 94 ? -7.475 -0.894 7.034 1.00 86.00 94 LEU A CA 1
ATOM 775 C C . LEU A 1 94 ? -8.154 -2.153 6.474 1.00 86.00 94 LEU A C 1
ATOM 777 O O . LEU A 1 94 ? -8.665 -2.128 5.357 1.00 86.00 94 LEU A O 1
ATOM 781 N N . LEU A 1 95 ? -8.208 -3.234 7.255 1.00 86.38 95 LEU A N 1
ATOM 782 C CA . LEU A 1 95 ? -8.820 -4.496 6.835 1.00 86.38 95 LEU A CA 1
ATOM 783 C C . LEU A 1 95 ? -10.325 -4.352 6.562 1.00 86.38 95 LEU A C 1
ATOM 785 O O . LEU A 1 95 ? -10.826 -4.905 5.588 1.00 86.38 95 LEU A O 1
ATOM 789 N N . GLN A 1 96 ? -11.039 -3.566 7.371 1.00 87.12 96 GLN A N 1
ATOM 790 C CA . GLN A 1 96 ? -12.454 -3.251 7.142 1.00 87.12 96 GLN A CA 1
ATOM 791 C C . GLN A 1 96 ? -12.670 -2.493 5.828 1.00 87.12 96 GLN A C 1
ATOM 793 O O . GLN A 1 96 ? -13.576 -2.828 5.068 1.00 87.12 96 GLN A O 1
ATOM 798 N N . VAL A 1 97 ? -11.828 -1.495 5.544 1.00 88.25 97 VAL A N 1
ATOM 799 C CA . VAL A 1 97 ? -11.898 -0.713 4.301 1.00 88.25 97 VAL A CA 1
ATOM 800 C C . VAL A 1 97 ? -11.666 -1.597 3.073 1.00 88.25 97 VAL A C 1
ATOM 802 O O . VAL A 1 97 ? -12.399 -1.475 2.089 1.00 88.25 97 VAL A O 1
ATOM 805 N N . ILE A 1 98 ? -10.681 -2.499 3.140 1.00 88.44 98 ILE A N 1
ATOM 806 C CA . ILE A 1 98 ? -10.354 -3.424 2.048 1.00 88.44 98 ILE A CA 1
ATOM 807 C C . ILE A 1 98 ? -11.480 -4.441 1.830 1.00 88.44 98 ILE A C 1
ATOM 809 O O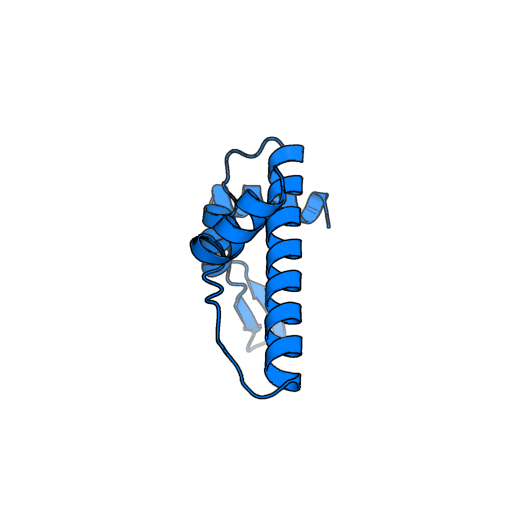 . ILE A 1 98 ? -12.003 -4.493 0.723 1.00 88.44 98 ILE A O 1
ATOM 813 N N . ASN A 1 99 ? -11.932 -5.150 2.872 1.00 86.44 99 ASN A N 1
ATOM 814 C CA . ASN A 1 99 ? -13.007 -6.155 2.769 1.00 86.44 99 ASN A CA 1
ATOM 815 C C . ASN A 1 99 ? -14.355 -5.586 2.294 1.00 86.44 99 ASN A C 1
ATOM 817 O O . ASN A 1 99 ? -15.248 -6.331 1.906 1.00 86.44 99 ASN A O 1
ATOM 821 N N . LYS A 1 100 ? -14.556 -4.269 2.399 1.00 88.44 100 LYS A N 1
ATOM 822 C CA . LYS A 1 100 ? -15.766 -3.601 1.908 1.00 88.44 100 LYS A CA 1
ATOM 823 C C . LYS A 1 100 ? -15.705 -3.297 0.407 1.00 88.44 100 LYS A C 1
ATOM 825 O O . LYS A 1 100 ? -16.748 -3.119 -0.218 1.00 88.44 100 LYS A O 1
ATOM 830 N N . ASN A 1 101 ? -14.506 -3.157 -0.158 1.00 85.56 101 ASN A N 1
ATOM 831 C CA . ASN A 1 101 ? -14.306 -2.683 -1.530 1.00 85.56 101 ASN A CA 1
ATOM 832 C C . ASN A 1 101 ? -13.734 -3.754 -2.478 1.00 85.56 101 ASN A C 1
ATOM 834 O O . ASN A 1 101 ? -13.746 -3.517 -3.686 1.00 85.56 101 ASN A O 1
ATOM 838 N N . PHE A 1 102 ? -13.286 -4.897 -1.952 1.00 83.38 102 PHE A N 1
ATOM 839 C CA . PHE A 1 102 ? -12.812 -6.079 -2.678 1.00 83.38 102 PHE A CA 1
ATOM 840 C C . PHE A 1 102 ? -13.418 -7.338 -2.063 1.00 83.38 102 PHE A C 1
ATOM 842 O O . PHE A 1 102 ? -13.740 -8.258 -2.846 1.00 83.38 102 PHE A O 1
#